Protein AF-A0A917PDC7-F1 (afdb_monomer_lite)

InterPro domains:
  IPR001207 Transposase, mutator type [PF00872] (2-85)
  IPR001207 Transposase, mutator type [PTHR33217] (3-108)

Structure (mmCIF, N/CA/C/O backbone):
data_AF-A0A917PDC7-F1
#
_entry.id   AF-A0A917PDC7-F1
#
loop_
_atom_site.group_PDB
_atom_site.id
_atom_site.type_symbol
_atom_site.label_atom_id
_atom_site.label_alt_id
_atom_site.label_comp_id
_atom_site.label_asym_id
_atom_site.label_entity_id
_atom_site.label_seq_id
_atom_site.pdbx_PDB_ins_code
_atom_site.Cartn_x
_atom_site.Cartn_y
_atom_site.Cartn_z
_atom_site.occupancy
_atom_site.B_iso_or_equiv
_atom_site.auth_seq_id
_atom_site.auth_comp_id
_atom_site.auth_asym_id
_atom_site.auth_atom_id
_atom_site.pdbx_PDB_model_num
ATOM 1 N N . MET A 1 1 ? -15.773 8.916 10.859 1.00 87.00 1 MET A N 1
ATOM 2 C CA . MET A 1 1 ? -15.428 9.956 9.864 1.00 87.00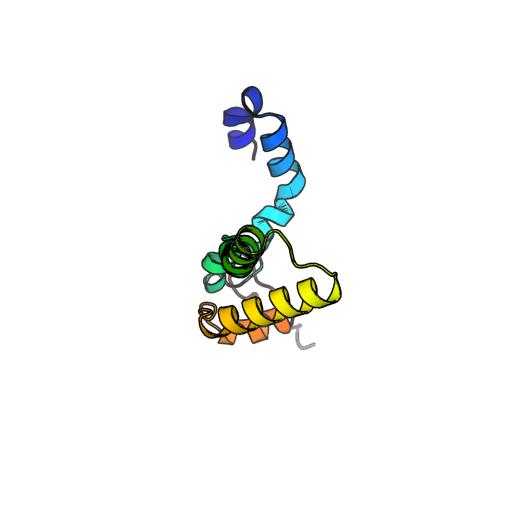 1 MET A CA 1
ATOM 3 C C . MET A 1 1 ? -15.836 11.374 10.272 1.00 87.00 1 MET A C 1
ATOM 5 O O . MET A 1 1 ? -15.009 12.264 10.128 1.00 87.00 1 MET A O 1
ATOM 9 N N . ALA A 1 2 ? -16.987 11.597 10.920 1.00 90.56 2 ALA A N 1
ATOM 10 C CA . ALA A 1 2 ? -17.443 12.939 11.337 1.00 90.56 2 ALA A CA 1
ATOM 11 C C . ALA A 1 2 ? -16.407 13.818 12.088 1.00 90.56 2 ALA A C 1
ATOM 13 O O . ALA A 1 2 ? -16.287 15.012 11.821 1.00 90.56 2 ALA A O 1
ATOM 14 N N . ALA A 1 3 ? -15.616 13.249 13.008 1.00 94.31 3 ALA A N 1
ATOM 15 C CA . ALA A 1 3 ? -14.566 14.001 13.707 1.00 94.31 3 ALA A CA 1
ATOM 16 C C . ALA A 1 3 ? -13.422 14.449 12.774 1.00 94.31 3 ALA A C 1
ATOM 18 O O . ALA A 1 3 ? -12.907 15.559 12.914 1.00 94.31 3 ALA A O 1
ATOM 19 N N . PHE A 1 4 ? -13.047 13.608 11.805 1.00 94.44 4 PHE A N 1
ATOM 20 C CA . PHE A 1 4 ? -12.028 13.918 10.801 1.00 94.44 4 PHE A CA 1
ATOM 21 C C . PHE A 1 4 ? -12.508 15.040 9.872 1.00 94.44 4 PHE A C 1
ATOM 23 O O . PHE A 1 4 ? -11.798 16.026 9.677 1.00 94.44 4 PHE A O 1
ATOM 30 N N . GLU A 1 5 ? -13.750 14.950 9.393 1.00 95.38 5 GLU A N 1
ATOM 31 C CA . GLU A 1 5 ? -14.381 15.991 8.575 1.00 95.38 5 GLU A CA 1
ATOM 32 C C . GLU A 1 5 ? -14.452 17.333 9.297 1.00 95.38 5 GLU A C 1
ATOM 34 O O . GLU A 1 5 ? -14.033 18.350 8.749 1.00 95.38 5 GLU A O 1
ATOM 39 N N . LYS A 1 6 ? -14.904 17.346 10.555 1.00 96.44 6 LYS A N 1
ATOM 40 C CA . LYS A 1 6 ? -14.957 18.570 11.364 1.00 96.44 6 LYS A CA 1
ATOM 41 C C . LYS A 1 6 ? -13.575 19.207 11.538 1.00 96.44 6 LYS A C 1
ATOM 43 O O . LYS A 1 6 ? -13.454 20.428 11.513 1.00 96.44 6 LYS A O 1
ATOM 48 N N . THR A 1 7 ? -12.543 18.386 11.723 1.00 97.56 7 THR A N 1
ATOM 49 C CA . THR A 1 7 ? -11.182 18.860 12.016 1.00 97.56 7 THR A CA 1
ATOM 50 C C . THR A 1 7 ? -10.472 19.386 10.768 1.00 97.56 7 THR A C 1
ATOM 52 O O . THR A 1 7 ? -9.792 20.409 10.834 1.00 97.56 7 THR A O 1
ATOM 55 N N . TYR A 1 8 ? -10.626 18.718 9.620 1.00 97.25 8 TYR A N 1
ATOM 56 C CA . TYR A 1 8 ? -9.843 19.015 8.413 1.00 97.25 8 TYR A CA 1
ATOM 57 C C . TYR A 1 8 ? -10.659 19.587 7.250 1.00 97.25 8 TYR A C 1
ATOM 59 O O . TYR A 1 8 ? -10.074 20.153 6.325 1.00 97.25 8 TYR A O 1
ATOM 67 N N . GLY A 1 9 ? -11.989 19.489 7.287 1.00 96.19 9 GLY A N 1
ATOM 68 C CA . GLY A 1 9 ? -12.876 19.820 6.169 1.00 96.19 9 GLY A CA 1
ATOM 69 C C . GLY A 1 9 ? -12.819 21.283 5.747 1.00 96.19 9 GLY A C 1
ATOM 70 O O . GLY A 1 9 ? -12.840 21.568 4.554 1.00 96.19 9 GLY A O 1
ATOM 71 N N . ALA A 1 10 ? -12.646 22.209 6.695 1.00 97.25 10 ALA A N 1
ATOM 72 C CA . ALA A 1 10 ? -12.513 23.633 6.381 1.00 97.25 10 ALA A CA 1
ATOM 73 C C . ALA A 1 10 ? -11.212 23.954 5.621 1.00 97.25 10 ALA A C 1
ATOM 75 O O . ALA A 1 10 ? -11.202 24.808 4.739 1.00 97.25 10 ALA A O 1
ATOM 76 N N . LYS A 1 11 ? -10.110 23.263 5.949 1.00 98.06 11 LYS A N 1
ATOM 77 C CA . LYS A 1 11 ? -8.784 23.527 5.369 1.00 98.06 11 LYS A CA 1
ATOM 78 C C . LYS A 1 11 ? -8.542 22.742 4.079 1.00 98.06 11 LYS A C 1
ATOM 80 O O . LYS A 1 11 ? -7.916 23.256 3.158 1.00 98.06 11 LYS A O 1
ATOM 85 N N . TRP A 1 12 ? -9.034 21.505 4.008 1.00 97.81 12 TRP A N 1
ATOM 86 C CA . TRP A 1 12 ? -8.743 20.565 2.922 1.00 97.81 12 TRP A CA 1
ATOM 87 C C . TRP A 1 12 ? -10.003 19.859 2.394 1.00 97.81 12 TRP A C 1
ATOM 89 O O . TRP A 1 12 ? -10.040 18.627 2.341 1.00 97.81 12 TRP A O 1
ATOM 99 N N . PRO A 1 13 ? -11.032 20.601 1.951 1.00 96.56 13 PRO A N 1
ATOM 100 C CA . PRO A 1 13 ? -12.349 20.034 1.649 1.00 96.56 13 PRO A CA 1
ATOM 101 C C . PRO A 1 13 ? -12.309 18.925 0.587 1.00 96.56 13 PRO A C 1
ATOM 103 O O . PRO A 1 13 ? -12.987 17.912 0.720 1.00 96.56 13 PRO A O 1
ATOM 106 N N . LYS A 1 14 ? -11.467 19.067 -0.447 1.00 97.75 14 LYS A N 1
ATOM 107 C CA . LYS A 1 14 ? -11.328 18.058 -1.513 1.00 97.75 14 LYS A CA 1
ATOM 108 C C . LYS A 1 14 ? -10.674 16.760 -1.029 1.00 97.75 14 LYS A C 1
ATOM 110 O O . LYS A 1 14 ? -11.083 15.687 -1.456 1.00 97.75 14 LYS A O 1
ATOM 115 N N . ALA A 1 15 ? -9.663 16.862 -0.165 1.00 96.44 15 ALA A N 1
ATOM 116 C CA . ALA A 1 15 ? -8.969 15.693 0.373 1.00 96.44 15 ALA A CA 1
ATOM 117 C C . ALA A 1 15 ? -9.860 14.942 1.366 1.00 96.44 15 ALA A C 1
ATOM 119 O O . ALA A 1 15 ? -9.937 13.720 1.311 1.00 96.44 15 ALA A O 1
ATOM 120 N N . VAL A 1 16 ? -10.578 15.684 2.217 1.00 97.38 16 VAL A N 1
ATOM 121 C CA . VAL A 1 16 ? -11.562 15.101 3.132 1.00 97.38 16 VAL A CA 1
ATOM 122 C C . VAL A 1 16 ? -12.633 14.358 2.352 1.00 97.38 16 VAL A C 1
ATOM 124 O O . VAL A 1 16 ? -12.823 13.181 2.619 1.00 97.38 16 VAL A O 1
ATOM 127 N N . LYS A 1 17 ? -13.234 14.998 1.338 1.00 96.31 17 LYS A N 1
ATOM 128 C CA . LYS A 1 17 ? -14.245 14.358 0.492 1.00 96.31 17 LYS A CA 1
ATOM 129 C C . LYS A 1 17 ? -13.752 13.035 -0.103 1.00 96.31 17 LYS A C 1
ATOM 131 O O . LYS A 1 17 ? -14.461 12.045 -0.062 1.00 96.31 17 LYS A O 1
ATOM 136 N N . LYS A 1 18 ? -12.520 12.998 -0.622 1.00 96.06 18 LYS A N 1
ATOM 137 C CA . LYS A 1 18 ? -11.954 11.758 -1.172 1.00 96.06 18 LYS A CA 1
ATOM 138 C C . LYS A 1 18 ? -11.837 10.642 -0.142 1.00 96.06 18 LYS A C 1
ATOM 140 O O . LYS A 1 18 ? -12.212 9.519 -0.424 1.00 96.06 18 LYS A O 1
ATOM 145 N N . ILE A 1 19 ? -11.368 10.955 1.060 1.00 95.38 19 ILE A N 1
ATOM 146 C CA . ILE A 1 19 ? -11.247 9.952 2.122 1.00 95.38 19 ILE A CA 1
ATOM 147 C C . ILE A 1 19 ? -12.622 9.471 2.598 1.00 95.38 19 ILE A C 1
ATOM 149 O O . ILE A 1 19 ? -12.766 8.304 2.938 1.00 95.38 19 ILE A O 1
ATOM 153 N N . THR A 1 20 ? -13.615 10.360 2.657 1.00 95.50 20 THR A N 1
ATOM 154 C CA . THR A 1 20 ? -14.961 10.029 3.146 1.00 95.50 20 THR A CA 1
ATOM 155 C C . THR A 1 20 ? -15.812 9.295 2.119 1.00 95.50 20 THR A C 1
ATOM 157 O O . THR A 1 20 ? -16.679 8.528 2.521 1.00 95.50 20 THR A O 1
ATOM 160 N N . ASP A 1 21 ? -15.581 9.534 0.828 1.00 96.06 21 ASP A N 1
ATOM 161 C CA . ASP A 1 21 ? -16.287 8.849 -0.258 1.00 96.06 21 ASP A CA 1
ATOM 162 C C . ASP A 1 21 ? -15.752 7.413 -0.453 1.00 96.06 21 ASP A C 1
ATOM 164 O O . ASP A 1 21 ? -16.532 6.531 -0.789 1.00 96.06 21 ASP A O 1
ATOM 168 N N . ASP A 1 22 ? -14.459 7.175 -0.185 1.00 95.81 22 ASP A N 1
ATOM 169 C CA . ASP A 1 22 ? -13.753 5.914 -0.487 1.00 95.81 22 ASP A CA 1
ATOM 170 C C . ASP A 1 22 ? -13.363 5.127 0.800 1.00 95.81 22 ASP A C 1
ATOM 172 O O . ASP A 1 22 ? -12.290 4.524 0.898 1.00 95.81 22 ASP A O 1
ATOM 176 N N . VAL A 1 23 ? -14.175 5.209 1.865 1.00 95.12 23 VAL A N 1
ATOM 177 C CA . VAL A 1 23 ? -13.839 4.638 3.192 1.00 95.12 23 VAL A CA 1
ATOM 178 C C . VAL A 1 23 ? -13.699 3.121 3.151 1.00 95.12 23 VAL A C 1
ATOM 180 O O . VAL A 1 23 ? -12.781 2.584 3.776 1.00 95.12 23 VAL A O 1
ATOM 183 N N . ASP A 1 24 ? -14.596 2.440 2.444 1.00 94.12 24 ASP A N 1
ATOM 184 C CA . ASP A 1 24 ? -14.630 0.980 2.398 1.00 94.12 24 ASP A CA 1
ATOM 185 C C . ASP A 1 24 ? -13.356 0.442 1.730 1.00 94.12 24 ASP A C 1
ATOM 187 O O . ASP A 1 24 ? -12.698 -0.455 2.256 1.00 94.12 24 ASP A O 1
ATOM 191 N N . GLU A 1 25 ? -12.912 1.076 0.645 1.00 94.50 25 GLU A N 1
ATOM 192 C CA . GLU A 1 25 ? -11.669 0.752 -0.047 1.00 94.50 25 GLU A CA 1
ATOM 193 C C . GLU A 1 25 ? -10.435 1.038 0.817 1.00 94.50 25 GLU A C 1
ATOM 195 O O . GLU A 1 25 ? -9.490 0.245 0.844 1.00 94.50 25 GLU A O 1
ATOM 200 N N . LEU A 1 26 ? -10.429 2.159 1.548 1.00 93.44 26 LEU A N 1
ATOM 201 C CA . LEU A 1 26 ? -9.312 2.541 2.419 1.00 93.44 26 LEU A CA 1
ATOM 202 C C . LEU A 1 26 ? -9.175 1.631 3.646 1.00 93.44 26 LEU A C 1
ATOM 204 O O . LEU A 1 26 ? -8.079 1.518 4.204 1.00 93.44 26 LEU A O 1
ATOM 208 N N . LEU A 1 27 ? -10.264 0.992 4.075 1.00 94.38 27 LEU A N 1
ATOM 209 C CA . LEU A 1 27 ? -10.304 0.105 5.237 1.00 94.38 27 LEU A CA 1
ATOM 210 C C . LEU A 1 27 ? -10.341 -1.387 4.874 1.00 94.38 27 LEU A C 1
ATOM 212 O O . LEU A 1 27 ? -10.176 -2.211 5.772 1.00 94.38 27 LEU A O 1
ATOM 216 N N . ALA A 1 28 ? -10.431 -1.744 3.589 1.00 95.06 28 ALA A N 1
ATOM 217 C CA . ALA A 1 28 ? -10.465 -3.128 3.101 1.00 95.06 28 ALA A CA 1
ATOM 218 C C . ALA A 1 28 ? -9.292 -4.000 3.587 1.00 95.06 28 ALA A C 1
ATOM 220 O O . ALA A 1 28 ? -9.389 -5.223 3.636 1.00 95.06 28 ALA A O 1
ATOM 221 N N . PHE A 1 29 ? -8.166 -3.405 3.998 1.00 95.19 29 PHE A N 1
ATOM 222 C CA . PHE A 1 29 ? -7.057 -4.168 4.579 1.00 95.19 29 PHE A CA 1
ATOM 223 C C . PHE A 1 29 ? -7.448 -4.920 5.869 1.00 95.19 29 PHE A C 1
ATOM 225 O O . PHE A 1 29 ? -6.774 -5.888 6.217 1.00 95.19 29 PHE A O 1
ATOM 232 N N . TYR A 1 30 ? -8.516 -4.511 6.569 1.00 96.12 30 TYR A N 1
ATOM 233 C CA . TYR A 1 30 ? -9.052 -5.219 7.740 1.00 96.12 30 TYR A CA 1
ATOM 234 C C . TYR A 1 30 ? -9.685 -6.578 7.405 1.00 96.12 30 TYR A C 1
ATOM 236 O O . TYR A 1 30 ? -9.823 -7.408 8.310 1.00 96.12 30 TYR A O 1
ATOM 244 N N . ASP A 1 31 ? -9.988 -6.828 6.129 1.00 96.12 31 ASP A N 1
ATOM 245 C CA . ASP A 1 31 ? -10.528 -8.095 5.615 1.00 96.12 31 ASP A CA 1
ATOM 246 C C . ASP A 1 31 ? -9.421 -9.114 5.282 1.00 96.12 31 ASP A C 1
ATOM 248 O O . ASP A 1 31 ? -9.672 -10.184 4.727 1.00 96.12 31 ASP A O 1
ATOM 252 N N . PHE A 1 32 ? -8.174 -8.793 5.634 1.00 96.69 32 PHE A N 1
ATOM 253 C CA . PHE A 1 32 ? -6.994 -9.644 5.487 1.00 96.69 32 PHE A CA 1
ATOM 254 C C . PHE A 1 32 ? -6.362 -9.924 6.855 1.00 96.69 32 PHE A C 1
ATOM 256 O O . PHE A 1 32 ? -6.565 -9.128 7.776 1.00 96.69 32 PHE A O 1
ATOM 263 N N . PRO A 1 33 ? -5.546 -10.990 6.997 1.00 97.88 33 PRO A N 1
ATOM 264 C CA . PRO A 1 33 ? -4.869 -11.320 8.250 1.00 97.88 33 PRO A CA 1
ATOM 265 C C . PRO A 1 33 ? -4.161 -10.125 8.894 1.00 97.88 33 PRO A C 1
ATOM 267 O O . PRO A 1 33 ? -3.482 -9.352 8.208 1.00 97.88 33 PRO A O 1
ATOM 270 N N . ALA A 1 34 ? -4.266 -9.998 10.218 1.00 97.62 34 ALA A N 1
ATOM 271 C CA . ALA A 1 34 ? -3.674 -8.880 10.956 1.00 97.62 34 ALA A CA 1
ATOM 272 C C . ALA A 1 34 ? -2.153 -8.763 10.750 1.00 97.62 34 ALA A C 1
ATOM 274 O O . ALA A 1 34 ? -1.589 -7.667 10.684 1.00 97.62 34 ALA A O 1
ATOM 275 N N . GLU A 1 35 ? -1.483 -9.896 10.558 1.00 97.44 35 GLU A N 1
ATOM 276 C CA . GLU A 1 35 ? -0.059 -9.998 10.266 1.00 97.44 35 GLU A CA 1
ATOM 277 C C . GLU A 1 35 ? 0.314 -9.305 8.948 1.00 97.44 35 GLU A C 1
ATOM 279 O O . GLU A 1 35 ? 1.432 -8.798 8.802 1.00 97.44 35 GLU A O 1
ATOM 284 N N . HIS A 1 36 ? -0.610 -9.256 7.983 1.00 97.00 36 HIS A N 1
ATOM 285 C CA . HIS A 1 36 ? -0.385 -8.680 6.655 1.00 97.00 36 HIS A CA 1
ATOM 286 C C . HIS A 1 36 ? -0.590 -7.162 6.632 1.00 97.00 36 HIS A C 1
ATOM 288 O O . HIS A 1 36 ? -0.065 -6.497 5.739 1.00 97.00 36 HIS A O 1
ATOM 294 N N 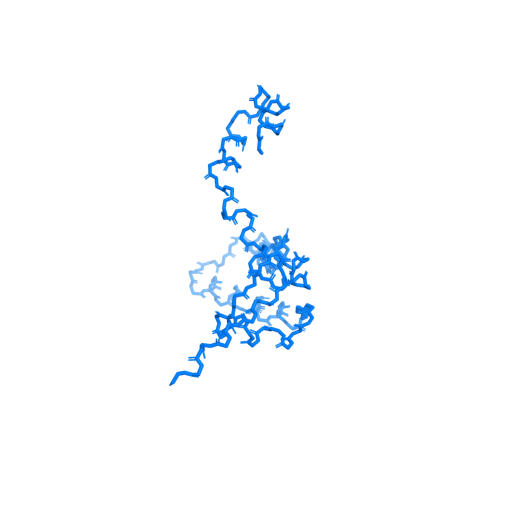. TRP A 1 37 ? -1.268 -6.571 7.622 1.00 97.00 37 TRP A N 1
ATOM 295 C CA . TRP A 1 37 ? -1.626 -5.144 7.618 1.00 97.00 37 TRP A CA 1
ATOM 296 C C . TRP A 1 37 ? -0.437 -4.194 7.505 1.00 97.00 37 TRP A C 1
ATOM 298 O O . TRP A 1 37 ? -0.565 -3.102 6.955 1.00 97.00 37 TRP A O 1
ATOM 308 N N . ILE A 1 38 ? 0.728 -4.562 8.043 1.00 95.31 38 ILE A N 1
ATOM 309 C CA . ILE A 1 38 ?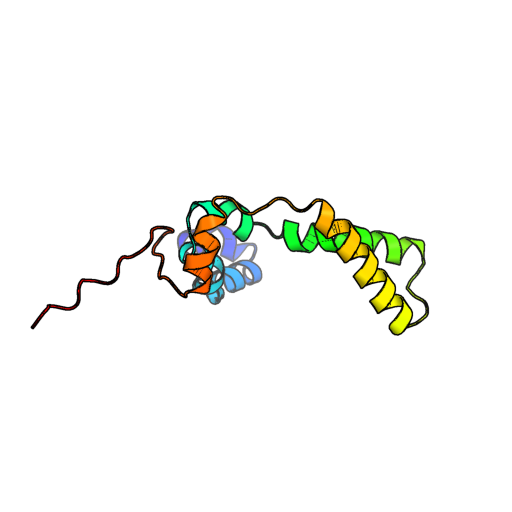 1.940 -3.741 7.899 1.00 95.31 38 ILE A CA 1
ATOM 310 C C . ILE A 1 38 ? 2.393 -3.640 6.436 1.00 95.31 38 ILE A C 1
ATOM 312 O O . ILE A 1 38 ? 2.912 -2.605 6.032 1.00 95.31 38 ILE A O 1
ATOM 316 N N . HIS A 1 39 ? 2.161 -4.691 5.648 1.00 94.69 39 HIS A N 1
ATOM 317 C CA . HIS A 1 39 ? 2.522 -4.759 4.234 1.00 94.69 39 HIS A CA 1
ATOM 318 C C . HIS A 1 39 ? 1.456 -4.114 3.343 1.00 94.69 39 HIS A C 1
ATOM 320 O O . HIS A 1 39 ? 1.804 -3.500 2.343 1.00 94.69 39 HIS A O 1
ATOM 326 N N . LEU A 1 40 ? 0.176 -4.202 3.725 1.00 95.06 40 LEU A N 1
ATOM 327 C CA . LEU A 1 40 ? -0.949 -3.639 2.962 1.00 95.06 40 LEU A CA 1
ATOM 328 C C . LEU A 1 40 ? -1.120 -2.124 3.145 1.00 95.06 40 LEU A C 1
ATOM 330 O O . LEU A 1 40 ? -1.551 -1.437 2.227 1.00 95.06 40 LEU A O 1
ATOM 334 N N . ARG A 1 41 ? -0.754 -1.576 4.311 1.00 94.50 41 ARG A N 1
ATOM 335 C CA . ARG A 1 41 ? -0.882 -0.134 4.604 1.00 94.50 41 ARG A CA 1
ATOM 336 C C . ARG A 1 41 ? 0.247 0.728 4.032 1.00 94.50 41 ARG A C 1
ATOM 338 O O . ARG A 1 41 ? 0.291 1.926 4.299 1.00 94.50 41 ARG A O 1
ATOM 345 N N . THR A 1 42 ? 1.189 0.143 3.297 1.00 93.06 42 THR A N 1
ATOM 346 C CA . THR A 1 42 ? 2.322 0.867 2.713 1.00 93.06 42 THR A CA 1
ATOM 347 C C . THR A 1 42 ? 2.318 0.772 1.193 1.00 93.06 42 THR A C 1
ATOM 349 O O . THR A 1 42 ? 2.072 -0.280 0.614 1.00 93.06 42 THR A O 1
ATOM 352 N N . THR A 1 43 ? 2.665 1.874 0.534 1.00 94.50 43 THR A N 1
ATOM 353 C CA . THR A 1 43 ? 2.874 1.941 -0.919 1.00 94.50 43 THR A CA 1
ATOM 354 C C . THR A 1 43 ? 4.293 1.536 -1.326 1.00 94.50 43 THR A C 1
ATOM 356 O O . THR A 1 43 ? 4.595 1.442 -2.517 1.00 94.50 43 THR A O 1
ATOM 359 N N . ASN A 1 44 ? 5.181 1.256 -0.363 1.00 91.81 44 ASN A N 1
ATOM 360 C CA . ASN A 1 44 ? 6.592 0.969 -0.614 1.00 91.81 44 ASN A CA 1
ATOM 361 C C . ASN A 1 44 ? 6.841 -0.219 -1.571 1.00 91.81 44 ASN A C 1
ATOM 363 O O . ASN A 1 44 ? 7.728 -0.087 -2.416 1.00 91.81 44 ASN A O 1
ATOM 367 N N . PRO A 1 45 ? 6.081 -1.338 -1.533 1.00 90.75 45 PRO A N 1
ATOM 368 C CA . PRO A 1 45 ? 6.229 -2.414 -2.519 1.00 90.75 45 PRO A CA 1
ATOM 369 C C . PRO A 1 45 ? 6.060 -1.945 -3.972 1.00 90.75 45 PRO A C 1
ATOM 371 O O . PRO A 1 45 ? 6.691 -2.492 -4.875 1.00 90.75 45 PRO A O 1
ATOM 374 N N . ILE A 1 46 ? 5.268 -0.894 -4.197 1.00 91.12 46 ILE A N 1
ATOM 375 C CA . ILE A 1 46 ? 5.092 -0.262 -5.505 1.00 91.12 46 ILE A CA 1
ATOM 376 C C . ILE A 1 46 ? 6.208 0.770 -5.726 1.00 91.12 46 ILE A C 1
ATOM 378 O O . ILE A 1 46 ? 6.981 0.679 -6.681 1.00 91.12 46 ILE A O 1
ATOM 382 N N . GLU A 1 47 ? 6.342 1.743 -4.824 1.00 93.56 47 GLU A N 1
ATOM 383 C CA . GLU A 1 47 ? 7.238 2.889 -5.005 1.00 93.56 47 GLU A CA 1
ATOM 384 C C . GLU A 1 47 ? 8.719 2.510 -5.100 1.00 93.56 47 GLU A C 1
ATOM 386 O O . GLU A 1 47 ? 9.437 3.068 -5.943 1.00 93.56 47 GLU A O 1
ATOM 391 N N . SER A 1 48 ? 9.161 1.566 -4.260 1.00 92.75 48 SER A N 1
ATOM 392 C CA . SER A 1 48 ? 10.536 1.062 -4.204 1.00 92.75 48 SER A CA 1
ATOM 393 C C . SER A 1 48 ? 10.887 0.268 -5.459 1.00 92.75 48 SER A C 1
ATOM 395 O O . SER A 1 48 ? 11.943 0.486 -6.054 1.00 92.75 48 SER A O 1
ATOM 397 N N . THR A 1 49 ? 9.965 -0.578 -5.929 1.00 92.00 49 THR A N 1
ATOM 398 C CA . THR A 1 49 ? 10.136 -1.366 -7.159 1.00 92.00 49 THR A CA 1
ATOM 399 C C . THR A 1 49 ? 10.341 -0.464 -8.375 1.00 92.00 49 THR A C 1
ATOM 401 O O . THR A 1 49 ? 11.236 -0.701 -9.185 1.00 92.00 49 THR A O 1
ATOM 404 N N . PHE A 1 50 ? 9.582 0.631 -8.476 1.00 93.75 50 PHE A N 1
ATOM 405 C CA . PHE A 1 50 ? 9.727 1.587 -9.576 1.00 93.75 50 PHE A CA 1
ATOM 406 C C . PHE A 1 50 ? 10.839 2.627 -9.368 1.00 93.75 50 PHE A C 1
ATOM 408 O O . PHE A 1 50 ? 11.147 3.379 -10.295 1.00 93.75 50 PHE A O 1
ATOM 415 N N . ALA A 1 51 ? 11.477 2.698 -8.196 1.00 93.94 51 ALA A N 1
ATOM 416 C CA . ALA A 1 51 ? 12.513 3.696 -7.928 1.00 93.94 51 ALA A CA 1
ATOM 417 C C . ALA A 1 51 ? 13.723 3.556 -8.861 1.00 93.94 51 ALA A C 1
ATOM 419 O O . ALA A 1 51 ? 14.206 4.552 -9.407 1.00 93.94 51 ALA A O 1
ATOM 420 N N . THR A 1 52 ? 14.169 2.325 -9.107 1.00 90.62 52 THR A N 1
ATOM 421 C CA . THR A 1 52 ? 15.294 2.023 -10.007 1.00 90.62 52 THR A CA 1
ATOM 422 C C . THR A 1 52 ? 14.948 2.316 -11.465 1.00 90.62 52 THR A C 1
ATOM 424 O O . THR A 1 52 ? 15.771 2.872 -12.192 1.00 90.62 52 THR A O 1
ATOM 427 N N . VAL A 1 53 ? 13.710 2.032 -11.878 1.00 92.81 53 VAL A N 1
ATOM 428 C CA . VAL A 1 53 ? 13.185 2.362 -13.211 1.00 92.81 53 VAL A CA 1
ATOM 429 C C . VAL A 1 53 ? 13.195 3.871 -13.442 1.00 92.81 53 VAL A C 1
ATOM 431 O O . VAL A 1 53 ? 13.728 4.333 -14.453 1.00 92.81 53 VAL A O 1
ATOM 434 N N . ARG A 1 54 ? 12.669 4.661 -12.494 1.00 93.81 54 ARG A N 1
ATOM 435 C CA . ARG A 1 54 ? 12.678 6.133 -12.579 1.00 93.81 54 ARG A CA 1
ATOM 436 C C . ARG A 1 54 ? 14.102 6.678 -12.641 1.00 93.81 54 ARG A C 1
ATOM 438 O O . ARG A 1 54 ? 14.392 7.533 -13.477 1.00 93.81 54 ARG A O 1
ATOM 445 N N . LEU A 1 55 ? 14.994 6.162 -11.791 1.00 93.50 55 LEU A N 1
ATOM 446 C CA . LEU A 1 55 ? 16.403 6.552 -11.780 1.00 93.50 55 LEU A CA 1
ATOM 447 C C . LEU A 1 55 ? 17.060 6.282 -13.136 1.00 93.50 55 LEU A C 1
ATOM 449 O O . LEU A 1 55 ? 17.672 7.184 -13.708 1.00 93.50 55 LEU A O 1
ATOM 453 N N . ARG A 1 56 ? 16.904 5.069 -13.678 1.00 91.94 56 ARG A N 1
ATOM 454 C CA . ARG A 1 56 ? 17.509 4.706 -14.962 1.00 91.94 56 ARG A CA 1
ATOM 455 C C . ARG A 1 56 ? 16.949 5.550 -16.098 1.00 91.94 56 ARG A C 1
ATOM 457 O O . ARG A 1 56 ? 17.737 6.098 -16.857 1.00 91.94 56 ARG A O 1
ATOM 464 N N . THR A 1 57 ? 15.630 5.726 -16.144 1.00 93.50 57 THR A N 1
ATOM 465 C CA . THR A 1 57 ? 14.948 6.558 -17.147 1.00 93.50 57 THR A CA 1
ATOM 466 C C . THR A 1 57 ? 15.472 7.994 -17.136 1.00 93.50 57 THR A C 1
ATOM 468 O O . THR A 1 57 ? 15.713 8.570 -18.197 1.00 93.50 57 THR A O 1
ATOM 471 N N . LYS A 1 58 ? 15.702 8.565 -15.944 1.00 93.38 58 LYS A N 1
ATOM 472 C CA . LYS A 1 58 ? 16.281 9.906 -15.788 1.00 93.38 58 LYS A CA 1
ATOM 473 C C . LYS A 1 58 ? 17.715 9.975 -16.321 1.00 93.38 58 LYS A C 1
ATOM 475 O O . LYS A 1 58 ? 18.048 10.922 -17.024 1.00 93.38 58 LYS A O 1
ATOM 480 N N . VAL A 1 59 ? 18.551 8.982 -16.008 1.00 93.12 59 VAL A N 1
ATOM 481 C CA . VAL A 1 59 ? 19.960 8.931 -16.443 1.00 93.12 59 VAL A CA 1
ATOM 482 C C . VAL A 1 59 ? 20.081 8.738 -17.955 1.00 93.12 59 VAL A C 1
ATOM 484 O O . VAL A 1 59 ? 20.893 9.402 -18.591 1.00 93.12 59 VAL A O 1
ATOM 487 N N . THR A 1 60 ? 19.267 7.863 -18.548 1.00 90.44 60 T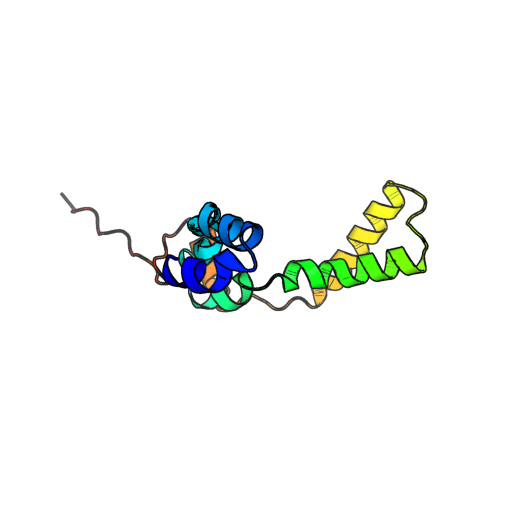HR A N 1
ATOM 488 C CA . THR A 1 60 ? 19.310 7.571 -19.990 1.00 90.44 60 THR A CA 1
ATOM 489 C C . THR A 1 60 ? 18.522 8.567 -20.838 1.00 90.44 60 THR A C 1
ATOM 491 O O . THR A 1 60 ? 18.567 8.474 -22.060 1.00 90.44 60 THR A O 1
ATOM 494 N N . LYS A 1 61 ? 17.820 9.526 -20.211 1.00 90.31 61 LYS A N 1
ATOM 495 C CA . LYS A 1 61 ? 16.911 10.481 -20.870 1.00 90.31 61 LYS A CA 1
ATOM 496 C C . LYS A 1 61 ? 15.840 9.775 -21.716 1.00 90.31 61 LYS A C 1
ATOM 498 O O . LYS A 1 61 ? 15.542 10.180 -22.835 1.00 90.31 61 LYS A O 1
ATOM 503 N N . GLY A 1 62 ? 15.255 8.715 -21.160 1.00 87.00 62 GLY A N 1
ATOM 504 C CA . GLY A 1 62 ? 14.296 7.847 -21.846 1.00 87.00 62 GLY A CA 1
ATOM 505 C C . GLY A 1 62 ? 14.914 6.542 -22.351 1.00 87.00 62 GLY A C 1
ATOM 506 O O . GLY A 1 62 ? 16.070 6.230 -22.069 1.00 87.00 62 GLY A O 1
ATOM 507 N N . ALA A 1 63 ? 14.112 5.739 -23.050 1.00 84.25 63 ALA A N 1
ATOM 508 C CA . ALA A 1 63 ? 14.492 4.393 -23.489 1.00 84.25 63 ALA A CA 1
ATOM 509 C C . ALA A 1 63 ? 14.749 4.268 -25.002 1.00 84.25 63 ALA A C 1
ATOM 511 O O . ALA A 1 63 ? 15.121 3.197 -25.469 1.00 84.25 63 ALA A O 1
ATOM 512 N N . GLY A 1 64 ? 14.526 5.332 -25.780 1.00 87.25 64 GLY A N 1
ATOM 513 C CA . GLY A 1 64 ? 14.704 5.352 -27.238 1.00 87.25 64 GLY A CA 1
ATOM 514 C C . GLY A 1 64 ? 13.583 4.672 -28.038 1.00 87.25 64 GLY A C 1
ATOM 515 O O . GLY A 1 64 ? 13.185 5.197 -29.070 1.00 87.25 64 GLY A O 1
ATOM 516 N N . SER A 1 65 ? 13.025 3.555 -27.561 1.00 94.50 65 SER A N 1
ATOM 517 C CA . SER A 1 65 ? 11.869 2.884 -28.178 1.00 94.50 65 SER A CA 1
ATOM 518 C C . SER A 1 65 ? 10.971 2.192 -27.140 1.00 94.50 65 SER A C 1
ATOM 520 O O . SER A 1 65 ? 11.437 1.888 -26.036 1.00 94.50 65 SER A O 1
ATOM 522 N N . PRO A 1 66 ? 9.697 1.893 -27.466 1.00 94.94 66 PRO A N 1
ATOM 523 C CA . PRO A 1 66 ? 8.806 1.152 -26.569 1.00 94.94 66 PRO A CA 1
ATOM 524 C C . PRO A 1 66 ? 9.329 -0.244 -26.202 1.00 94.94 66 PRO A C 1
ATOM 526 O O . PRO A 1 66 ? 9.266 -0.641 -25.040 1.00 94.94 66 PRO A O 1
ATOM 529 N N . ALA A 1 67 ? 9.906 -0.969 -27.166 1.00 97.06 67 ALA A N 1
ATOM 530 C CA . ALA A 1 67 ? 10.478 -2.294 -26.925 1.00 97.06 67 ALA A CA 1
ATOM 531 C C . ALA A 1 67 ? 11.670 -2.231 -25.954 1.00 97.06 67 ALA A C 1
ATOM 533 O O . ALA A 1 67 ? 11.761 -3.028 -25.020 1.00 97.06 67 ALA A O 1
ATOM 534 N N . ALA A 1 68 ? 12.549 -1.237 -26.124 1.00 94.19 68 ALA A N 1
ATOM 535 C CA . ALA A 1 68 ? 13.666 -1.010 -25.214 1.00 94.19 68 ALA A CA 1
ATOM 536 C C . ALA A 1 68 ? 13.193 -0.577 -23.816 1.00 94.19 68 ALA A C 1
ATOM 538 O O . ALA A 1 68 ? 13.763 -1.016 -22.816 1.00 94.19 68 ALA A O 1
ATOM 539 N N . ALA A 1 69 ? 12.130 0.233 -23.727 1.00 94.19 69 ALA A N 1
ATOM 540 C CA . ALA A 1 69 ? 11.522 0.615 -22.453 1.00 94.19 69 ALA A CA 1
ATOM 541 C C . ALA A 1 69 ? 11.008 -0.613 -21.696 1.00 94.19 69 ALA A C 1
ATOM 543 O O . ALA A 1 69 ? 11.342 -0.797 -20.527 1.00 94.19 69 ALA A O 1
ATOM 544 N N . LEU A 1 70 ? 10.252 -1.478 -22.376 1.00 96.25 70 LEU A N 1
ATOM 545 C CA . LEU A 1 70 ? 9.705 -2.693 -21.784 1.00 96.25 70 LEU A CA 1
ATOM 546 C C . LEU A 1 70 ? 10.815 -3.626 -21.286 1.00 96.25 70 LEU A C 1
ATOM 548 O O . LEU A 1 70 ? 10.772 -4.065 -20.139 1.00 96.25 70 LEU A O 1
ATOM 552 N N . ALA A 1 71 ? 11.839 -3.871 -22.109 1.00 96.06 71 ALA A N 1
ATOM 553 C CA . ALA A 1 71 ? 12.978 -4.704 -21.729 1.00 96.06 71 ALA A CA 1
ATOM 554 C C . ALA A 1 71 ? 13.735 -4.133 -20.515 1.00 96.06 71 ALA A C 1
ATOM 556 O O . ALA A 1 71 ? 14.086 -4.873 -19.595 1.00 96.06 71 ALA A O 1
ATOM 557 N N . MET A 1 72 ? 13.948 -2.812 -20.483 1.00 95.38 72 MET A N 1
ATOM 558 C CA . MET A 1 72 ? 14.601 -2.127 -19.366 1.00 95.38 72 MET A CA 1
ATOM 559 C C . MET A 1 72 ? 13.795 -2.263 -18.072 1.00 95.38 72 MET A C 1
ATOM 561 O O . MET A 1 72 ? 14.356 -2.650 -17.048 1.00 95.38 72 MET A O 1
ATOM 565 N N . VAL A 1 73 ? 12.492 -1.963 -18.108 1.00 95.38 73 VAL A N 1
ATOM 566 C CA . VAL A 1 73 ? 11.611 -2.081 -16.936 1.00 95.38 73 VAL A CA 1
ATOM 567 C C . VAL A 1 73 ? 11.597 -3.520 -16.438 1.00 95.38 73 VAL A C 1
ATOM 569 O O . VAL A 1 73 ? 11.835 -3.745 -15.254 1.00 95.38 73 VAL A O 1
ATOM 572 N N . PHE A 1 74 ? 11.401 -4.486 -17.339 1.00 95.94 74 PHE A N 1
ATOM 573 C CA . PHE A 1 74 ? 11.382 -5.905 -17.000 1.00 95.94 74 PHE A CA 1
ATOM 574 C C . PHE A 1 74 ? 12.660 -6.327 -16.269 1.00 95.94 74 PHE A C 1
ATOM 576 O O . PHE A 1 74 ? 12.580 -6.867 -15.170 1.00 95.94 74 PHE A O 1
ATOM 583 N N . LYS A 1 75 ? 13.843 -6.014 -16.814 1.00 96.19 75 LYS A N 1
ATOM 584 C CA . LYS A 1 75 ? 15.120 -6.406 -16.195 1.00 96.19 75 LYS A CA 1
ATOM 585 C C . LYS A 1 75 ? 15.409 -5.692 -14.877 1.00 96.19 75 LYS A C 1
ATOM 587 O O . LYS A 1 75 ? 15.978 -6.295 -13.969 1.00 96.19 75 LYS A O 1
ATOM 592 N N . LEU A 1 76 ? 14.994 -4.435 -14.727 1.00 94.88 76 LEU A N 1
ATOM 593 C CA . LEU A 1 76 ? 15.151 -3.714 -13.462 1.00 94.88 76 LEU A CA 1
ATOM 594 C C . LEU A 1 76 ? 14.229 -4.261 -12.365 1.00 94.88 76 LEU A C 1
ATOM 596 O O . LEU A 1 76 ? 14.667 -4.395 -11.223 1.00 94.88 76 LEU A O 1
ATOM 600 N N . VAL A 1 77 ? 12.986 -4.614 -12.704 1.00 94.81 77 VAL A N 1
ATOM 601 C CA . VAL A 1 77 ? 12.043 -5.242 -11.765 1.00 94.81 77 VAL A CA 1
ATOM 602 C C . VAL A 1 77 ? 12.479 -6.674 -11.436 1.00 94.81 77 VAL A C 1
ATOM 604 O O . VAL A 1 77 ? 12.488 -7.049 -10.265 1.00 94.81 77 VAL A O 1
ATOM 607 N N . GLU A 1 78 ? 12.945 -7.439 -12.428 1.00 95.50 78 GLU A N 1
ATOM 608 C CA . GLU A 1 78 ? 13.503 -8.785 -12.240 1.00 95.50 78 GLU A CA 1
ATOM 609 C C . GLU A 1 78 ? 14.729 -8.780 -11.312 1.00 95.50 78 GLU A C 1
ATOM 611 O O . GLU A 1 78 ? 14.916 -9.707 -10.531 1.00 95.50 78 GLU A O 1
ATOM 616 N N . SER A 1 79 ? 15.552 -7.729 -11.349 1.00 93.94 79 SER A N 1
ATOM 617 C CA . SER A 1 79 ? 16.655 -7.554 -10.398 1.00 93.94 79 SER A CA 1
ATOM 618 C C . SER A 1 79 ? 16.166 -7.113 -9.012 1.00 93.94 79 SER A C 1
ATOM 620 O O . SER A 1 79 ? 16.684 -7.572 -7.993 1.00 93.94 79 SER A O 1
ATOM 622 N N . ALA A 1 80 ? 15.154 -6.241 -8.942 1.00 91.75 80 ALA A N 1
ATOM 623 C CA . ALA A 1 80 ? 14.595 -5.775 -7.674 1.00 91.75 80 ALA A CA 1
ATOM 624 C C . ALA A 1 80 ? 13.945 -6.909 -6.865 1.00 91.75 80 ALA A C 1
ATOM 626 O O . ALA A 1 80 ? 14.135 -6.955 -5.646 1.00 91.75 80 ALA A O 1
ATOM 627 N N . GLN A 1 81 ? 13.248 -7.841 -7.531 1.00 93.94 81 GLN A N 1
ATOM 628 C CA . GLN A 1 81 ? 12.505 -8.913 -6.857 1.00 93.94 81 GLN A CA 1
ATOM 629 C C . GLN A 1 81 ? 13.384 -9.835 -6.006 1.00 93.94 81 GLN A C 1
ATOM 631 O O . GLN A 1 81 ? 12.929 -10.374 -5.003 1.00 93.94 81 GLN A O 1
ATOM 636 N N . GLN A 1 82 ? 14.665 -9.977 -6.362 1.00 93.38 82 GLN A N 1
ATOM 637 C CA . GLN A 1 82 ? 15.611 -10.851 -5.660 1.00 93.38 82 GLN A CA 1
ATOM 638 C C . GLN A 1 82 ? 15.839 -10.435 -4.200 1.00 93.38 82 GLN A C 1
ATOM 640 O O . GLN A 1 82 ? 16.311 -11.231 -3.395 1.00 93.38 82 GLN A O 1
ATOM 645 N N . ARG A 1 83 ? 15.524 -9.180 -3.852 1.00 90.94 83 ARG A N 1
ATOM 646 C CA . ARG A 1 83 ? 15.698 -8.613 -2.506 1.00 90.94 83 ARG A CA 1
ATOM 647 C C . ARG A 1 83 ? 14.370 -8.339 -1.804 1.00 90.94 83 ARG A C 1
ATOM 649 O O . ARG A 1 83 ? 14.358 -7.652 -0.782 1.00 90.94 83 ARG A O 1
ATOM 656 N N . TRP A 1 84 ? 13.247 -8.797 -2.355 1.00 92.81 84 TRP A N 1
ATOM 657 C CA . TRP A 1 84 ? 11.954 -8.577 -1.723 1.00 92.81 84 TRP A CA 1
ATOM 658 C C . TRP A 1 84 ? 11.826 -9.386 -0.440 1.00 92.81 84 TRP A C 1
ATOM 660 O O . TRP A 1 84 ? 12.144 -10.571 -0.370 1.00 92.81 84 TRP A O 1
ATOM 670 N N . ARG A 1 85 ? 11.335 -8.709 0.594 1.00 91.88 85 ARG A N 1
ATOM 671 C CA . ARG A 1 85 ? 11.002 -9.333 1.865 1.00 91.88 85 ARG A CA 1
ATOM 672 C C . ARG A 1 85 ? 9.673 -10.072 1.714 1.00 91.88 85 ARG A C 1
ATOM 674 O O . ARG A 1 85 ? 8.720 -9.517 1.175 1.00 91.88 85 ARG A O 1
ATOM 681 N N . ALA A 1 86 ? 9.603 -11.292 2.235 1.00 93.94 86 ALA A N 1
ATOM 682 C CA . ALA A 1 86 ? 8.347 -12.024 2.331 1.00 93.94 86 ALA A CA 1
ATOM 683 C C . ALA A 1 86 ? 7.335 -11.299 3.238 1.00 93.94 86 ALA A C 1
ATOM 685 O O . ALA A 1 86 ? 7.710 -10.617 4.199 1.00 93.94 86 ALA A O 1
ATOM 686 N N . VAL A 1 87 ? 6.045 -11.489 2.956 1.00 95.19 87 VAL A N 1
ATOM 687 C CA . VAL A 1 87 ? 4.975 -11.042 3.856 1.00 95.19 87 VAL A CA 1
ATOM 688 C C . VAL A 1 87 ? 5.104 -11.732 5.216 1.00 95.19 87 VAL A C 1
ATOM 690 O O . VAL A 1 87 ? 5.632 -12.838 5.323 1.00 95.19 87 VAL A O 1
ATOM 693 N N . ASN A 1 88 ? 4.630 -11.087 6.278 1.00 96.62 88 ASN A N 1
ATOM 694 C CA . ASN A 1 88 ? 4.573 -11.741 7.585 1.00 96.62 88 ASN A CA 1
ATOM 695 C C . ASN A 1 88 ? 3.535 -12.872 7.532 1.00 96.62 88 ASN A C 1
ATOM 697 O O . ASN A 1 88 ? 2.565 -12.766 6.792 1.00 96.62 88 ASN A O 1
ATOM 701 N N . ALA A 1 89 ? 3.742 -13.949 8.293 1.00 96.94 89 ALA A N 1
ATOM 702 C CA . ALA A 1 89 ? 2.907 -15.154 8.238 1.00 96.94 89 ALA A CA 1
ATOM 703 C C . ALA A 1 89 ? 2.581 -15.628 6.791 1.00 96.94 89 ALA A C 1
ATOM 705 O O . ALA A 1 89 ? 1.413 -15.652 6.391 1.00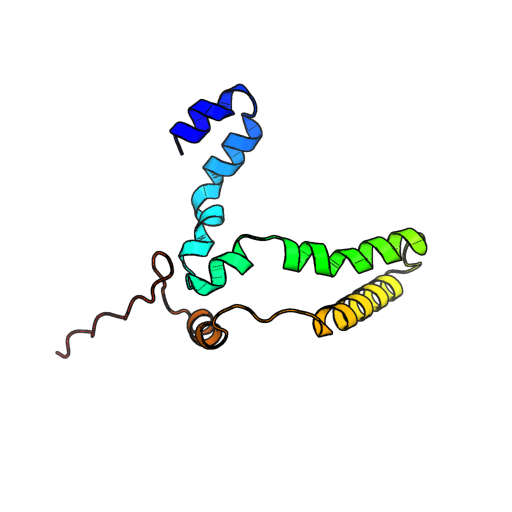 96.94 89 ALA A O 1
ATOM 706 N N . PRO A 1 90 ? 3.591 -16.025 5.980 1.00 96.62 90 PRO A N 1
ATOM 707 C CA . PRO A 1 90 ? 3.380 -16.428 4.582 1.00 96.62 90 PRO A CA 1
ATOM 708 C C . PRO A 1 90 ? 2.398 -17.588 4.393 1.00 96.62 90 PRO A C 1
ATOM 710 O O . PRO A 1 90 ? 1.730 -17.668 3.368 1.00 96.62 90 PRO A O 1
ATOM 713 N N . HIS A 1 91 ? 2.288 -18.481 5.379 1.00 95.75 91 HIS A N 1
ATOM 714 C CA . HIS A 1 91 ? 1.374 -19.623 5.333 1.00 95.75 91 HIS A CA 1
ATOM 715 C C . HIS A 1 91 ? -0.104 -19.195 5.234 1.00 95.75 91 HIS A C 1
ATOM 717 O O . HIS A 1 91 ? -0.896 -19.901 4.615 1.00 95.75 91 HIS A O 1
ATOM 723 N N . LEU A 1 92 ? -0.470 -18.007 5.738 1.00 96.56 92 LEU A N 1
ATOM 724 C CA . LEU A 1 92 ? -1.834 -17.469 5.646 1.00 96.56 92 LEU A CA 1
ATOM 725 C C . LEU A 1 92 ? -2.207 -17.004 4.231 1.00 96.56 92 LEU A C 1
ATOM 727 O O . LEU A 1 92 ? -3.389 -16.884 3.917 1.00 96.56 92 LEU A O 1
ATOM 731 N N . VAL A 1 93 ? -1.231 -16.797 3.338 1.00 96.31 93 VAL A N 1
ATOM 732 C CA . VAL A 1 93 ? -1.500 -16.427 1.936 1.00 96.31 93 VAL A CA 1
ATOM 733 C C . VAL A 1 93 ? -2.337 -17.497 1.232 1.00 96.31 93 VAL A C 1
ATOM 735 O O . VAL A 1 93 ? -3.160 -17.166 0.382 1.00 96.31 93 VAL A O 1
ATOM 738 N N . ALA A 1 94 ? -2.177 -18.773 1.595 1.00 96.25 94 ALA A N 1
ATOM 739 C CA . ALA A 1 94 ? -3.001 -19.847 1.048 1.00 96.25 94 ALA A CA 1
ATOM 740 C C . ALA A 1 94 ? -4.492 -19.654 1.376 1.00 96.25 94 ALA A C 1
ATOM 742 O O . ALA A 1 94 ? -5.329 -19.827 0.494 1.00 96.25 94 ALA A O 1
ATOM 743 N N . LEU A 1 95 ? -4.813 -19.224 2.602 1.00 95.25 95 LEU A N 1
ATOM 744 C CA . LEU A 1 95 ? -6.187 -18.950 3.036 1.00 95.25 95 LEU A CA 1
ATOM 745 C C . LEU A 1 95 ? -6.775 -17.739 2.309 1.00 95.25 95 LEU A C 1
ATOM 747 O O . LEU A 1 95 ? -7.898 -17.806 1.815 1.00 95.25 95 LEU A O 1
ATOM 751 N N . VAL A 1 96 ? -5.991 -16.667 2.169 1.00 94.94 96 VAL A N 1
ATOM 752 C CA . VAL A 1 96 ? -6.392 -15.482 1.394 1.00 94.94 96 VAL A CA 1
ATOM 753 C C . VAL A 1 96 ? -6.690 -15.864 -0.059 1.00 94.94 96 VAL A C 1
ATOM 755 O O . VAL A 1 96 ? -7.730 -15.499 -0.598 1.00 94.94 96 VAL A O 1
ATOM 758 N N . ARG A 1 97 ? -5.823 -16.666 -0.693 1.00 95.81 97 ARG A N 1
ATOM 759 C CA . ARG A 1 97 ? -6.035 -17.152 -2.069 1.00 95.81 97 ARG A CA 1
ATOM 760 C C . ARG A 1 97 ? -7.240 -18.083 -2.205 1.00 95.81 97 ARG A C 1
ATOM 762 O O . ARG A 1 97 ? -7.834 -18.124 -3.276 1.00 95.81 97 ARG A O 1
ATOM 769 N N . ALA A 1 98 ? -7.580 -18.822 -1.152 1.00 95.19 98 ALA A N 1
ATOM 770 C CA . ALA A 1 98 ? -8.765 -19.674 -1.103 1.00 95.19 98 ALA A CA 1
ATOM 771 C C . ALA A 1 98 ? -10.066 -18.888 -0.844 1.00 95.19 98 ALA A C 1
ATOM 773 O O . ALA A 1 98 ? -11.138 -19.488 -0.831 1.00 95.19 98 ALA A O 1
ATOM 774 N N . GLY A 1 99 ? -9.990 -17.566 -0.643 1.00 93.38 99 GLY A N 1
ATOM 775 C CA . GLY A 1 99 ? -11.154 -16.722 -0.369 1.00 93.38 99 GLY A CA 1
ATOM 776 C C . GLY A 1 99 ? -11.698 -16.873 1.051 1.00 93.38 99 GLY A C 1
ATOM 777 O O . GLY A 1 99 ? -12.890 -16.667 1.271 1.00 93.38 99 GLY A O 1
ATOM 778 N N . ALA A 1 100 ? -10.857 -17.264 2.015 1.00 93.88 100 ALA A N 1
ATOM 779 C CA . ALA A 1 100 ? -11.249 -17.294 3.419 1.00 93.88 100 ALA A CA 1
ATOM 780 C C . ALA A 1 100 ? -11.651 -15.890 3.901 1.00 93.88 100 ALA A C 1
ATOM 782 O O . ALA A 1 100 ? -11.009 -14.898 3.551 1.00 9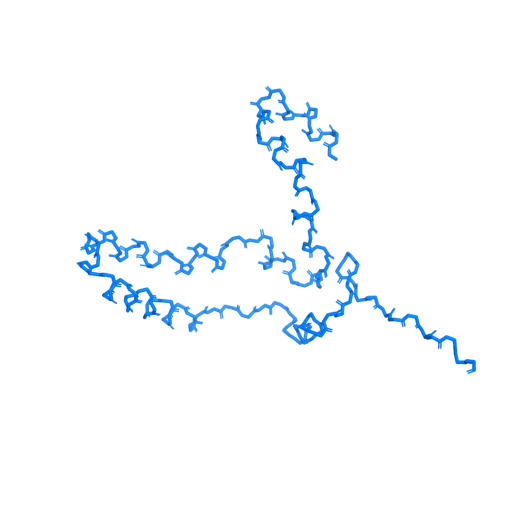3.88 100 ALA A O 1
ATOM 783 N N . ARG A 1 101 ? -12.710 -15.810 4.714 1.00 94.88 101 ARG A N 1
ATOM 784 C CA . ARG A 1 101 ? -13.200 -14.545 5.270 1.00 94.88 101 ARG A CA 1
ATOM 785 C C . ARG A 1 101 ? -12.420 -14.201 6.531 1.00 94.88 101 ARG A C 1
ATOM 787 O O . ARG A 1 101 ? -12.350 -15.015 7.452 1.00 94.88 101 ARG A O 1
ATOM 794 N N . PHE A 1 102 ? -11.897 -12.983 6.587 1.00 95.19 102 PHE A N 1
ATOM 795 C CA . PHE A 1 102 ? -11.336 -12.416 7.805 1.00 95.19 102 PHE A CA 1
ATOM 796 C C . PHE A 1 102 ? -12.186 -11.234 8.247 1.00 95.19 102 PHE A C 1
ATOM 798 O O . PHE A 1 102 ? -12.633 -10.444 7.423 1.00 95.19 102 PHE A O 1
ATOM 805 N N . GLU A 1 103 ? -12.393 -11.102 9.550 1.00 94.81 103 GLU A N 1
ATOM 806 C CA . GLU A 1 103 ? -13.032 -9.934 10.143 1.00 94.81 103 GLU A CA 1
ATOM 807 C C . GLU A 1 103 ? -12.072 -9.298 11.127 1.00 94.81 103 GLU A C 1
ATOM 809 O O . GLU A 1 103 ? -11.649 -9.926 12.100 1.00 94.81 103 GLU A O 1
ATOM 814 N N . ARG A 1 104 ? -11.701 -8.039 10.865 1.00 94.56 104 ARG A N 1
ATOM 815 C CA . ARG A 1 104 ? -10.696 -7.321 11.667 1.00 94.56 104 ARG A CA 1
ATOM 816 C C . ARG A 1 104 ? -9.416 -8.154 11.826 1.00 94.56 104 ARG A C 1
ATOM 818 O O . ARG A 1 104 ? -8.788 -8.158 12.884 1.00 94.56 104 ARG A O 1
ATOM 825 N N . GLY A 1 105 ? -9.033 -8.843 10.751 1.00 94.06 105 GLY A N 1
ATOM 826 C CA . GLY A 1 105 ? -7.816 -9.642 10.645 1.00 94.06 105 GLY A CA 1
ATOM 827 C C . GLY A 1 105 ? -7.829 -10.993 11.343 1.00 94.06 105 GLY A C 1
ATOM 828 O O . GLY A 1 105 ? -6.786 -11.642 11.380 1.00 94.06 105 GLY A O 1
ATOM 829 N N . GLN A 1 106 ? -8.979 -11.434 11.851 1.00 95.31 106 GLN A N 1
ATOM 830 C CA . GLN A 1 106 ? -9.163 -12.768 12.418 1.00 95.31 106 GLN A CA 1
ATOM 831 C C . GLN A 1 106 ? -9.929 -13.653 11.441 1.00 95.31 106 GLN A C 1
ATOM 833 O O . GLN A 1 106 ? -10.901 -13.202 10.838 1.00 95.31 106 GLN A O 1
ATOM 838 N N . LEU A 1 107 ? -9.487 -14.901 11.276 1.00 94.19 107 LEU A N 1
ATOM 839 C CA . LEU A 1 107 ? -10.174 -15.876 10.433 1.00 94.19 107 LEU A CA 1
ATOM 840 C C . LEU A 1 107 ? -11.556 -16.170 11.022 1.00 94.19 107 LEU A C 1
ATOM 842 O O . LEU A 1 107 ? -11.662 -16.552 12.185 1.00 94.19 107 LEU A O 1
ATOM 846 N N . VAL A 1 108 ? -12.598 -16.015 10.211 1.00 92.38 108 VAL A N 1
ATOM 847 C CA . VAL A 1 108 ? -13.951 -16.426 10.582 1.00 92.38 108 VAL A CA 1
ATOM 848 C C . VAL A 1 108 ? -14.138 -17.860 10.117 1.00 92.38 108 VAL A C 1
ATOM 850 O O . VAL A 1 108 ? -14.177 -18.133 8.914 1.00 92.38 108 VAL A O 1
ATOM 853 N N . GLU A 1 109 ? -14.226 -18.787 11.068 1.00 82.75 109 GLU A N 1
ATOM 854 C CA . GLU A 1 109 ? -14.600 -20.162 10.758 1.00 82.75 109 GLU A CA 1
ATOM 855 C C . GLU A 1 109 ? -16.014 -20.177 10.176 1.00 82.75 109 GLU A C 1
ATOM 857 O O . GLU A 1 109 ? -16.911 -19.458 10.628 1.00 82.75 109 GLU A O 1
ATOM 862 N N . ARG A 1 110 ? -16.215 -20.973 9.123 1.00 71.81 110 ARG A N 1
ATOM 863 C CA . ARG A 1 110 ? -17.563 -21.204 8.609 1.00 71.81 110 ARG A CA 1
ATOM 864 C C . ARG A 1 110 ? -18.353 -21.860 9.747 1.00 71.81 110 ARG A C 1
ATOM 866 O O . ARG A 1 110 ? -17.851 -22.856 10.264 1.00 71.81 110 ARG A O 1
ATOM 873 N N . PRO A 1 111 ? -19.540 -21.351 10.127 1.00 61.06 111 PRO A N 1
ATOM 874 C CA . PRO A 1 111 ? -20.375 -22.065 11.083 1.00 61.06 111 PRO A CA 1
ATOM 875 C C . PRO A 1 111 ? -20.561 -23.490 10.561 1.00 61.06 111 PRO A C 1
ATOM 877 O O . PRO A 1 111 ? -20.823 -23.659 9.364 1.00 61.06 111 PRO A O 1
ATOM 880 N N . GLU A 1 112 ? -20.342 -24.493 11.419 1.00 55.69 112 GLU A N 1
ATOM 881 C CA . GLU A 1 112 ? -20.707 -25.874 11.109 1.00 55.69 112 GLU A CA 1
ATOM 882 C C . GLU A 1 112 ? -22.148 -25.820 10.615 1.00 55.69 112 GLU A C 1
ATOM 884 O O . GLU A 1 112 ? -23.049 -25.420 11.349 1.00 55.69 112 GLU A O 1
ATOM 889 N N . ALA A 1 113 ? -22.343 -26.076 9.321 1.00 55.09 113 ALA A N 1
ATOM 890 C CA . ALA A 1 113 ? -23.680 -26.198 8.785 1.00 55.09 113 ALA A CA 1
ATOM 891 C C . ALA A 1 113 ? -24.329 -27.310 9.600 1.00 55.09 113 ALA A C 1
ATOM 893 O O . ALA A 1 113 ? -23.770 -28.409 9.629 1.00 55.09 113 ALA A O 1
ATOM 894 N N . ASP A 1 114 ? -25.422 -26.979 10.293 1.00 51.72 114 ASP A N 1
ATOM 895 C CA . ASP A 1 114 ? -26.220 -27.914 11.074 1.00 51.72 114 ASP A CA 1
ATOM 896 C C . ASP A 1 114 ? -26.280 -29.243 10.322 1.00 51.72 114 ASP A C 1
ATOM 898 O O . ASP A 1 114 ? -26.843 -29.331 9.227 1.00 51.72 114 ASP A O 1
ATOM 902 N N . ALA A 1 115 ? -25.602 -30.249 10.876 1.00 41.88 115 ALA A N 1
ATOM 903 C CA . ALA A 1 115 ? -25.681 -31.613 10.403 1.00 41.88 115 ALA A CA 1
ATOM 904 C C . ALA A 1 115 ? -27.113 -32.087 10.682 1.00 41.88 115 ALA A C 1
ATOM 906 O O . ALA A 1 115 ? -27.413 -32.566 11.775 1.00 41.88 115 ALA A O 1
ATOM 907 N N . ALA A 1 116 ? -27.997 -31.850 9.715 1.00 38.41 116 ALA A N 1
ATOM 908 C CA . ALA A 1 116 ? -29.357 -32.364 9.654 1.00 38.41 116 ALA A CA 1
ATOM 909 C C . ALA A 1 116 ? -29.402 -33.621 8.781 1.00 38.41 116 ALA A C 1
ATOM 911 O O . ALA A 1 116 ? -28.769 -33.615 7.698 1.00 38.41 116 ALA A O 1
#

pLDDT: mean 91.92, std 10.35, range [38.41, 98.06]

Organism: NCBI:txid1954

Foldseek 3Di:
DVVVCVVCCVPCVPVVCVCVVCVCVLCVCQFAAPQQSVVVNDCCVVCVLCVVVVVVCVVVVHQPDPVSSVVSSVVSSVVVVVPDDDGGPNVCVVCVVVVFTGHRNHTDDDPPPPPD

Radius of gyration: 20.83 Å; chains: 1; bounding box: 49×56×42 Å

Sequence (116 aa):
MAAFEKTYGAKWPKAVKKITDDVDELLAFYDFPAEHWIHLRTTNPIESTFATVRLRTKVTKGAGSPAAALAMVFKLVESAQQRWRAVNAPHLVALVRAGARFERGQLVERPEADAA

Secondary structure (DSSP, 8-state):
-HHHHHHHTTT-HHHHHHHHHSHHHHHGGGGS-GGGHHHHT-SHHHHHHHHHHHHHHHHHTS-SSHHHHHHHHHHHHHHHGGGPPPPSSGGGHHHHHTT--EETTEE-PPP-----